Protein AF-A0A0C1H2K9-F1 (afdb_monomer_lite)

Secondary structure (DSSP, 8-state):
--SS--S--SS-PPPPGGGGGGS-TT--HHHHHHHHHHHHHHHT----SHHHHHHHHHHTT------HHHHHHHHHHHHHHHHHHHHTTB-TT--STT--SB----HHHHHHHHHHHHHHHHHHHHHHHHH-

Organism: NCBI:txid1056807

Foldseek 3Di:
DDQDDPDDDDDPDDDDPVVCVVDDPPDDPVNSNVVSVVCCCVPPDDDQAVVSVCVVCVVVVFDDDQDPVLRVLLRVVSVQVVCCVPPVQADPPDDDPPDDRHDDDDPVSVVVNVVSVVVRVVRSVVRVVVVD

Radius of gyration: 20.37 Å; chains: 1; bounding box: 47×30×60 Å

Sequence (132 aa):
MPLWSEKKKDRSDKFYLGELLNFEPDTTIREIIQDSVKQYIDSKFTINNVGQLKKEITDLEIFVNISDSEAQILEGFFQRRHSIVHHADKNNNIGGSGNHSTKTIKPKDVEKYITEVDKVIQALFCEMQKQA

Structure (mmCIF, N/CA/C/O backbone):
data_AF-A0A0C1H2K9-F1
#
_entry.id   AF-A0A0C1H2K9-F1
#
loop_
_atom_site.group_PDB
_atom_site.id
_atom_site.type_symbol
_atom_site.label_atom_id
_atom_site.label_alt_id
_atom_site.label_comp_id
_atom_site.label_asym_id
_atom_site.label_entity_id
_atom_site.label_seq_id
_atom_site.pdbx_PDB_ins_code
_atom_site.Cartn_x
_atom_site.Cartn_y
_atom_site.Cartn_z
_atom_site.occupancy
_atom_site.B_iso_or_equiv
_atom_site.auth_seq_id
_atom_site.auth_comp_id
_atom_site.auth_asym_id
_atom_site.auth_atom_id
_atom_site.pdbx_PDB_model_num
ATOM 1 N N . MET A 1 1 ? -16.450 5.525 9.997 1.00 44.56 1 MET A N 1
ATOM 2 C CA . MET A 1 1 ? -16.249 4.398 9.065 1.00 44.56 1 MET A CA 1
ATOM 3 C C . MET A 1 1 ? -17.122 3.254 9.564 1.00 44.56 1 MET A C 1
ATOM 5 O O . MET A 1 1 ? -17.038 2.994 10.759 1.00 44.56 1 MET A O 1
ATOM 9 N N . PRO A 1 2 ? -18.018 2.663 8.756 1.00 48.72 2 PRO A N 1
ATOM 10 C CA . PRO A 1 2 ? -18.836 1.554 9.235 1.00 48.72 2 PRO A CA 1
ATOM 11 C C . PRO A 1 2 ? -17.958 0.315 9.450 1.00 48.72 2 PRO A C 1
ATOM 13 O O . PRO A 1 2 ? -17.100 0.023 8.615 1.00 48.72 2 PRO A O 1
ATOM 16 N N . LEU A 1 3 ? -18.158 -0.379 10.573 1.00 53.59 3 LEU A N 1
ATOM 17 C CA . LEU A 1 3 ? -17.719 -1.764 10.747 1.00 53.59 3 LEU A CA 1
ATOM 18 C C . LEU A 1 3 ? -18.491 -2.593 9.725 1.00 53.59 3 LEU A C 1
ATOM 20 O O . LEU A 1 3 ? -19.716 -2.536 9.735 1.00 53.59 3 LEU A O 1
ATOM 24 N N . TRP A 1 4 ? -17.772 -3.325 8.874 1.00 55.75 4 TRP A N 1
ATOM 25 C CA . TRP A 1 4 ? -18.321 -4.196 7.837 1.00 55.75 4 TRP A CA 1
ATOM 26 C C . TRP A 1 4 ? -19.135 -3.449 6.756 1.00 55.75 4 TRP A C 1
ATOM 28 O O . TRP A 1 4 ? -20.179 -2.846 6.992 1.00 55.75 4 TRP A O 1
ATOM 38 N N . SER A 1 5 ? -18.621 -3.437 5.523 1.00 49.62 5 SER A N 1
ATOM 39 C CA . SER A 1 5 ? -19.215 -2.678 4.418 1.00 49.62 5 SER A CA 1
ATOM 40 C C . SER A 1 5 ? -20.097 -3.580 3.558 1.00 49.62 5 SER A C 1
ATOM 42 O O . SER A 1 5 ? -19.701 -3.975 2.457 1.00 49.62 5 SER A O 1
ATOM 44 N N . GLU A 1 6 ? -21.340 -3.810 3.976 1.00 46.88 6 GLU A N 1
ATOM 45 C CA . GLU A 1 6 ? -22.377 -4.026 2.971 1.00 46.88 6 GLU A CA 1
ATOM 46 C C . GLU A 1 6 ? -22.664 -2.699 2.263 1.00 46.88 6 GLU A C 1
ATOM 48 O O . GLU A 1 6 ? -22.892 -1.655 2.870 1.00 46.88 6 GLU A O 1
ATOM 53 N N . LYS A 1 7 ? -22.564 -2.743 0.934 1.00 52.44 7 LYS A N 1
ATOM 54 C CA . LYS A 1 7 ? -22.669 -1.619 -0.001 1.00 52.44 7 LYS A CA 1
ATOM 55 C C . LYS A 1 7 ? -23.754 -0.594 0.377 1.00 52.44 7 LYS A C 1
ATOM 57 O O . LYS A 1 7 ? -24.873 -0.725 -0.115 1.00 52.44 7 LYS A O 1
ATOM 62 N N . LYS A 1 8 ? -23.423 0.504 1.070 1.00 47.75 8 LYS A N 1
ATOM 63 C CA . LYS A 1 8 ? -24.227 1.743 1.034 1.00 47.75 8 LYS A CA 1
ATOM 64 C C . LYS A 1 8 ? -23.383 3.019 1.068 1.00 47.75 8 LYS A C 1
ATOM 66 O O . LYS A 1 8 ? -22.307 3.100 1.650 1.00 47.75 8 LYS A O 1
ATOM 71 N N . LYS A 1 9 ? -23.876 3.987 0.293 1.00 45.12 9 LYS A N 1
ATOM 72 C CA . LYS A 1 9 ? -23.295 5.292 -0.035 1.00 45.12 9 LYS A CA 1
ATOM 73 C C . LYS A 1 9 ? -23.218 6.216 1.193 1.00 45.12 9 LYS A C 1
ATOM 75 O O . LYS A 1 9 ? -24.242 6.566 1.760 1.00 45.12 9 LYS A O 1
ATOM 80 N N . ASP A 1 10 ? -22.015 6.723 1.445 1.00 46.44 10 ASP A N 1
ATOM 81 C CA . ASP A 1 10 ? -21.706 8.145 1.693 1.00 46.44 10 ASP A CA 1
ATOM 82 C C . ASP A 1 10 ? -22.268 8.881 2.933 1.00 46.44 10 ASP A C 1
ATOM 84 O O . ASP A 1 10 ? -22.086 10.092 3.053 1.00 46.44 10 ASP A O 1
ATOM 88 N N . ARG A 1 11 ? -22.892 8.208 3.909 1.00 50.00 11 ARG A N 1
ATOM 89 C CA . ARG A 1 11 ? -23.217 8.822 5.216 1.00 50.00 11 ARG A CA 1
ATOM 90 C C . ARG A 1 11 ? -22.858 7.908 6.384 1.00 50.00 11 ARG A C 1
ATOM 92 O O . ARG A 1 11 ? -22.778 6.695 6.226 1.00 50.00 11 ARG A O 1
ATOM 99 N N . SER A 1 12 ? -22.593 8.499 7.556 1.00 52.72 12 SER A N 1
ATOM 100 C CA . SER A 1 12 ? -22.430 7.739 8.799 1.00 52.72 12 SER A CA 1
ATOM 101 C C . SER A 1 12 ? -23.766 7.079 9.136 1.00 52.72 12 SER A C 1
ATOM 103 O O . SER A 1 12 ? -24.646 7.703 9.737 1.00 52.72 12 SER A O 1
ATOM 105 N N . ASP A 1 13 ? -23.946 5.849 8.676 1.00 54.59 13 ASP A N 1
ATOM 106 C CA . ASP A 1 13 ? -25.166 5.107 8.926 1.00 54.59 13 ASP A CA 1
ATOM 107 C C . ASP A 1 13 ? -25.242 4.723 10.406 1.00 54.59 13 ASP A C 1
ATOM 109 O O . ASP A 1 13 ? -24.247 4.399 11.060 1.00 54.59 13 ASP A O 1
ATOM 113 N N . LYS A 1 14 ? -26.452 4.841 10.953 1.00 61.44 14 LYS A N 1
ATOM 114 C CA . LYS A 1 14 ? -26.782 4.334 12.281 1.00 61.44 14 LYS A CA 1
ATOM 115 C C . LYS A 1 14 ? -26.602 2.818 12.234 1.00 61.44 14 LYS A C 1
ATOM 117 O O . LYS A 1 14 ? -27.248 2.173 11.419 1.00 61.44 14 LYS A O 1
ATOM 122 N N . PHE A 1 15 ? -25.749 2.283 13.100 1.00 65.44 15 PHE A N 1
ATOM 123 C CA . PHE A 1 15 ? -25.598 0.842 13.277 1.00 65.44 15 PHE A CA 1
ATOM 124 C C . PHE A 1 15 ? -26.815 0.300 14.034 1.00 65.44 15 PHE A C 1
ATOM 126 O O . PHE A 1 15 ? -27.167 0.829 15.096 1.00 65.44 15 PHE A O 1
ATOM 133 N N . TYR A 1 16 ? -27.475 -0.724 13.500 1.00 75.75 16 TYR A N 1
ATOM 134 C CA . TYR A 1 16 ? -28.630 -1.349 14.146 1.00 75.75 16 TYR A CA 1
ATOM 135 C C . TYR A 1 16 ? -28.213 -2.660 14.806 1.00 75.75 16 TYR A C 1
ATOM 137 O O . TYR A 1 16 ? -27.537 -3.479 14.200 1.00 75.75 16 TYR A O 1
ATOM 145 N N . LEU A 1 17 ? -28.690 -2.918 16.029 1.00 73.94 17 LEU A N 1
ATOM 146 C CA . LEU A 1 17 ? -28.354 -4.148 16.761 1.00 73.94 17 LEU A CA 1
ATOM 147 C C . LEU A 1 17 ? -28.692 -5.429 15.972 1.00 73.94 17 LEU A C 1
ATOM 149 O O . LEU A 1 17 ? -27.993 -6.426 16.094 1.00 73.94 17 LEU A O 1
ATOM 153 N N . GLY A 1 18 ? -29.735 -5.393 15.137 1.00 77.69 18 GLY A N 1
ATOM 154 C CA . GLY A 1 18 ? -30.115 -6.517 14.277 1.00 77.69 18 GLY A CA 1
ATOM 155 C C . GLY A 1 18 ? -29.085 -6.868 13.198 1.00 77.69 18 GLY A C 1
ATOM 156 O O . GLY A 1 18 ? -29.074 -8.005 12.745 1.00 77.69 18 GLY A O 1
ATOM 157 N N . GLU A 1 19 ? -28.189 -5.948 12.824 1.00 77.00 19 GLU A N 1
ATOM 158 C CA . GLU A 1 19 ? -27.093 -6.220 11.878 1.00 77.00 19 GLU A CA 1
ATOM 159 C C . GLU A 1 19 ? -26.070 -7.203 12.465 1.00 77.00 19 GLU A C 1
ATOM 161 O O . GLU A 1 19 ? -25.353 -7.859 11.716 1.00 77.00 19 GLU A O 1
ATOM 166 N N . LEU A 1 20 ? -26.053 -7.380 13.795 1.00 77.31 20 LEU A N 1
ATOM 167 C CA . LEU A 1 20 ? -25.221 -8.390 14.447 1.00 77.31 20 LEU A CA 1
ATOM 168 C C . LEU A 1 20 ? -25.638 -9.826 14.111 1.00 77.31 20 LEU A C 1
ATOM 170 O O . LEU A 1 20 ? -24.820 -10.729 14.236 1.00 77.31 20 LEU A O 1
ATOM 174 N N . LEU A 1 21 ? -26.879 -10.043 13.657 1.00 81.62 21 LEU A N 1
ATOM 175 C CA . LEU A 1 21 ? -27.353 -11.366 13.235 1.00 81.62 21 LEU A CA 1
ATOM 176 C C . LEU A 1 21 ? -26.666 -11.870 11.957 1.00 81.62 21 LEU A C 1
ATOM 178 O O . LEU A 1 21 ? -26.792 -13.046 11.636 1.00 81.62 21 LEU A O 1
ATOM 182 N N . ASN A 1 22 ? -25.962 -10.997 11.231 1.00 81.69 22 ASN A N 1
ATOM 183 C CA . ASN A 1 22 ? -25.204 -11.373 10.038 1.00 81.69 22 ASN A CA 1
ATOM 184 C C . ASN A 1 22 ? -23.848 -12.019 10.368 1.00 81.69 22 ASN A C 1
ATOM 186 O O . ASN A 1 22 ? -23.198 -12.538 9.463 1.00 81.69 22 ASN A O 1
ATOM 190 N N . PHE A 1 23 ? -23.405 -11.961 11.627 1.00 83.12 23 PHE A N 1
ATOM 191 C CA . PHE A 1 23 ? -22.168 -12.600 12.069 1.00 83.12 23 PHE A CA 1
ATOM 192 C C . PHE A 1 23 ? -22.458 -13.981 12.655 1.00 83.12 23 PHE A C 1
ATOM 194 O O . PHE A 1 23 ? -23.489 -14.190 13.299 1.00 83.12 23 PHE A O 1
ATOM 201 N N . GLU A 1 24 ? -21.525 -14.913 12.457 1.00 86.69 24 GLU A N 1
ATOM 202 C CA . GLU A 1 24 ? -21.590 -16.217 13.114 1.00 86.69 24 GLU A CA 1
ATOM 203 C C . GLU A 1 24 ? -21.549 -16.023 14.643 1.00 86.69 24 GLU A C 1
ATOM 205 O O . GLU A 1 24 ? -20.810 -15.150 15.116 1.00 86.69 24 GLU A O 1
ATOM 210 N N . PRO A 1 25 ? -22.317 -16.796 15.437 1.00 84.50 25 PRO A N 1
ATOM 211 C CA . PRO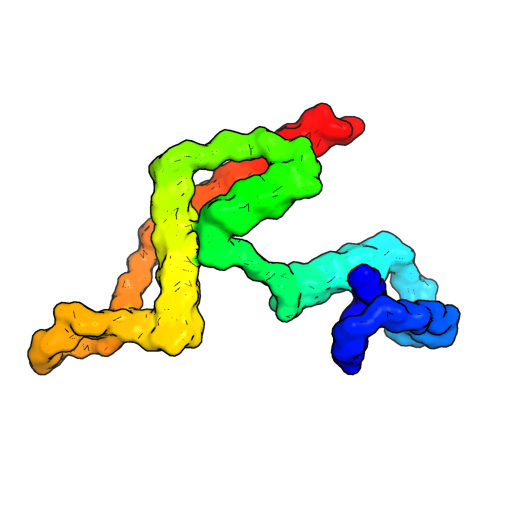 A 1 25 ? -22.457 -16.580 16.882 1.00 84.50 25 PRO A CA 1
ATOM 212 C C . PRO A 1 25 ? -21.149 -16.595 17.687 1.00 84.50 25 PRO A C 1
ATOM 214 O O . PRO A 1 25 ? -21.101 -16.052 18.790 1.00 84.50 25 PRO A O 1
ATOM 217 N N . ASP A 1 26 ? -20.110 -17.242 17.168 1.00 90.19 26 ASP A N 1
ATOM 218 C CA . ASP A 1 26 ? -18.774 -17.351 17.752 1.00 90.19 26 ASP A CA 1
ATOM 219 C C . ASP A 1 26 ? -17.807 -16.248 17.291 1.00 90.19 26 ASP A C 1
ATOM 221 O O . ASP A 1 26 ? -16.712 -16.136 17.845 1.00 90.19 26 ASP A O 1
ATOM 225 N N . THR A 1 27 ? -18.220 -15.387 16.353 1.00 88.56 27 THR A N 1
ATOM 226 C CA . THR A 1 27 ? -17.396 -14.275 1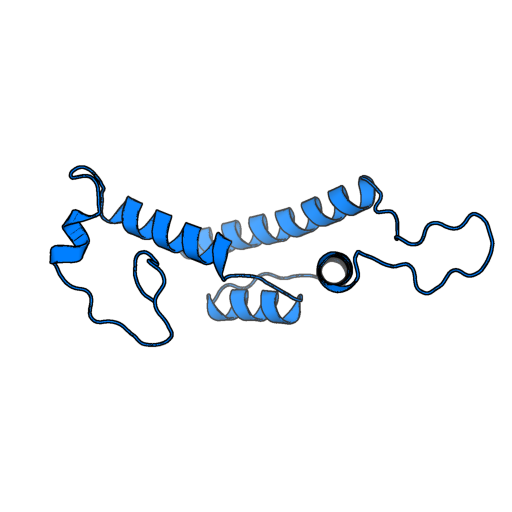5.869 1.00 88.56 27 THR A CA 1
ATOM 227 C C . THR A 1 27 ? -17.164 -13.263 16.987 1.00 88.56 27 THR A C 1
ATOM 229 O O . THR A 1 27 ? -18.082 -12.634 17.522 1.00 88.56 27 THR A O 1
ATOM 232 N N . THR A 1 28 ? -15.902 -13.045 17.324 1.00 90.50 28 THR A N 1
ATOM 233 C CA . THR A 1 28 ? -15.489 -12.062 18.318 1.00 90.50 28 THR A CA 1
ATOM 234 C C . THR A 1 28 ? -15.487 -10.650 17.739 1.00 90.50 28 THR A C 1
ATOM 236 O O . THR A 1 28 ? -15.230 -10.419 16.559 1.00 90.50 28 THR A O 1
ATOM 239 N N . ILE A 1 29 ? -15.653 -9.649 18.609 1.00 86.31 29 ILE A N 1
ATOM 240 C CA . ILE A 1 29 ? -15.513 -8.233 18.225 1.00 86.31 29 ILE A CA 1
ATOM 241 C C . ILE A 1 29 ? -14.154 -7.967 17.553 1.00 86.31 29 ILE A C 1
ATOM 243 O O . ILE A 1 29 ? -14.061 -7.162 16.627 1.00 86.31 29 ILE A O 1
ATOM 247 N N 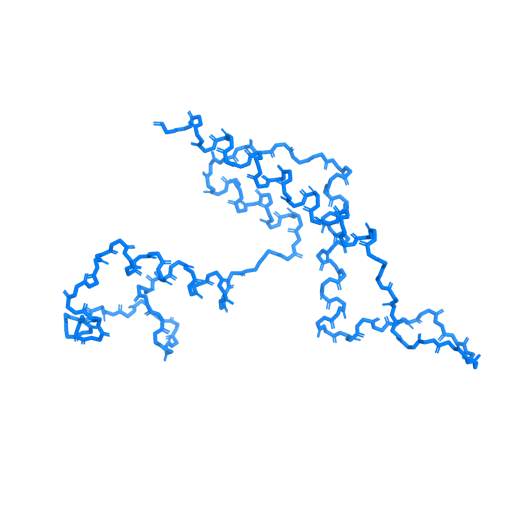. ARG A 1 30 ? -13.092 -8.651 18.001 1.00 88.62 30 ARG A N 1
ATOM 248 C CA . ARG A 1 30 ? -11.749 -8.525 17.423 1.00 88.62 30 ARG A CA 1
ATOM 249 C C . ARG A 1 30 ? -11.728 -8.963 15.961 1.00 88.62 30 ARG A C 1
ATOM 251 O O . ARG A 1 30 ? -11.165 -8.239 15.145 1.00 88.62 30 ARG A O 1
ATOM 258 N N . GLU A 1 31 ? -12.333 -10.103 15.650 1.00 89.12 31 GLU A N 1
ATOM 259 C CA . GLU A 1 31 ? -12.418 -10.621 14.281 1.00 89.12 31 GLU A CA 1
ATOM 260 C C . GLU A 1 31 ? -13.226 -9.675 13.395 1.00 89.12 31 GLU A C 1
ATOM 262 O O . GLU A 1 31 ? -12.754 -9.295 12.328 1.00 89.12 31 GLU A O 1
ATOM 267 N N . ILE A 1 32 ? -14.361 -9.160 13.885 1.00 86.81 32 ILE A N 1
ATOM 268 C CA . ILE A 1 32 ? -15.173 -8.176 13.146 1.00 86.81 32 ILE A CA 1
ATOM 269 C C . ILE A 1 32 ? -14.355 -6.921 12.805 1.00 86.81 32 ILE A C 1
ATOM 271 O O . ILE A 1 32 ? -14.424 -6.407 11.684 1.00 86.81 32 ILE A O 1
ATOM 275 N N . ILE A 1 33 ? -13.570 -6.410 13.760 1.00 86.69 33 ILE A N 1
ATOM 276 C CA . ILE A 1 33 ? -12.696 -5.250 13.535 1.00 86.69 33 ILE A CA 1
ATOM 277 C C . ILE A 1 33 ? -11.611 -5.589 12.507 1.00 86.69 33 ILE A C 1
ATOM 279 O O . ILE A 1 33 ? -11.400 -4.812 11.576 1.00 86.69 33 ILE A O 1
ATOM 283 N N . GLN A 1 34 ? -10.937 -6.733 12.652 1.00 89.25 34 GLN A N 1
ATOM 284 C CA . GLN A 1 34 ? -9.881 -7.168 11.734 1.00 89.25 34 GLN A CA 1
ATOM 285 C C . GLN A 1 34 ? -10.404 -7.317 10.305 1.00 89.25 34 GLN A C 1
ATOM 287 O O . GLN A 1 34 ? -9.800 -6.782 9.374 1.00 89.25 34 GLN A O 1
ATOM 292 N N . ASP A 1 35 ? -11.559 -7.953 10.138 1.00 86.81 35 ASP A N 1
ATOM 293 C CA . ASP A 1 35 ? -12.198 -8.127 8.839 1.00 86.81 35 ASP A CA 1
ATOM 294 C C . ASP A 1 35 ? -12.650 -6.798 8.242 1.00 86.81 35 ASP A C 1
ATOM 296 O O . ASP A 1 35 ? -12.479 -6.567 7.046 1.00 86.81 35 ASP A O 1
ATOM 300 N N . SER A 1 36 ? -13.162 -5.881 9.063 1.00 83.38 36 SER A N 1
ATOM 301 C CA . SER A 1 36 ? -13.543 -4.540 8.605 1.00 83.38 36 SER A CA 1
ATOM 302 C C . SER A 1 36 ? -12.341 -3.746 8.093 1.00 83.38 36 SER A C 1
ATOM 304 O O . SER A 1 36 ? -12.421 -3.104 7.044 1.00 83.38 36 SER A O 1
ATOM 306 N N . VAL A 1 37 ? -11.216 -3.806 8.812 1.00 86.56 37 VAL A N 1
ATOM 307 C CA . VAL A 1 37 ? -9.960 -3.171 8.392 1.00 86.56 37 VAL A CA 1
ATOM 308 C C . VAL A 1 37 ? -9.455 -3.810 7.102 1.00 86.56 37 VAL A C 1
ATOM 310 O O . VAL A 1 37 ? -9.143 -3.092 6.154 1.00 86.56 37 VAL A O 1
ATOM 313 N N . LYS A 1 38 ? -9.440 -5.145 7.023 1.00 87.69 38 LYS A N 1
ATOM 314 C CA . LYS A 1 38 ? -9.017 -5.881 5.826 1.00 87.69 38 LYS A CA 1
ATOM 315 C C . LYS A 1 38 ? -9.861 -5.515 4.606 1.00 87.69 38 LYS A C 1
ATOM 317 O O . LYS A 1 38 ? -9.311 -5.127 3.582 1.00 87.69 38 LYS A O 1
ATOM 322 N N . GLN A 1 39 ? -11.188 -5.541 4.731 1.00 84.00 39 GLN A N 1
ATOM 323 C CA . GLN A 1 39 ? -12.095 -5.157 3.648 1.00 84.00 39 GLN A CA 1
ATOM 324 C C . GLN A 1 39 ? -11.859 -3.720 3.182 1.00 84.00 39 GLN A C 1
ATOM 326 O O . GLN A 1 39 ? -11.909 -3.442 1.984 1.00 84.00 39 GLN A O 1
ATOM 331 N N . TYR A 1 40 ? -11.613 -2.789 4.104 1.00 83.69 40 TYR A N 1
ATOM 332 C CA . TYR A 1 40 ? -11.301 -1.410 3.743 1.00 83.69 40 TYR A CA 1
ATOM 333 C C . TYR A 1 40 ? -9.981 -1.296 2.984 1.00 83.69 40 TYR A C 1
ATOM 335 O O . TYR A 1 40 ? -9.928 -0.597 1.969 1.00 83.69 40 TYR A O 1
ATOM 343 N N . ILE A 1 41 ? -8.948 -2.005 3.446 1.00 84.81 41 ILE A N 1
ATOM 344 C CA . ILE A 1 41 ? -7.651 -2.043 2.774 1.00 84.81 41 ILE A CA 1
ATOM 345 C C . ILE A 1 41 ? -7.816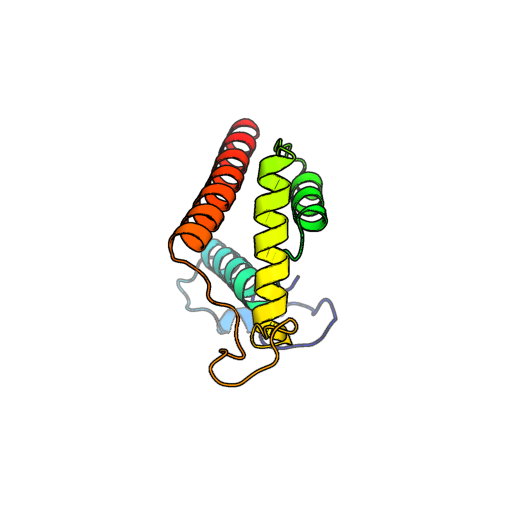 -2.576 1.349 1.00 84.81 41 ILE A C 1
ATOM 347 O O . ILE A 1 41 ? -7.389 -1.919 0.404 1.00 84.81 41 ILE A O 1
ATOM 351 N N . ASP A 1 42 ? -8.522 -3.695 1.189 1.00 82.88 42 ASP A N 1
ATOM 352 C CA . ASP A 1 42 ? -8.696 -4.364 -0.102 1.00 82.88 42 ASP A CA 1
ATOM 353 C C . ASP A 1 42 ? -9.573 -3.567 -1.084 1.00 82.88 42 ASP A C 1
ATOM 355 O O . ASP A 1 42 ? -9.368 -3.628 -2.296 1.00 82.88 42 ASP A O 1
ATOM 359 N N . SER A 1 43 ? -10.575 -2.831 -0.588 1.00 78.94 43 SER A N 1
ATOM 360 C CA . SER A 1 43 ? -11.589 -2.197 -1.445 1.00 78.94 43 SER A CA 1
ATOM 361 C C . SER A 1 43 ? -11.440 -0.689 -1.633 1.00 78.94 43 SER A C 1
ATOM 363 O O . SER A 1 43 ? -11.987 -0.152 -2.600 1.00 78.94 43 SER A O 1
ATOM 365 N N . LYS A 1 44 ? -10.765 0.018 -0.718 1.00 77.00 44 LYS A N 1
ATOM 366 C CA . LYS A 1 44 ? -10.751 1.492 -0.702 1.00 77.00 44 LYS A CA 1
ATOM 367 C C . LYS A 1 44 ? -9.392 2.116 -0.440 1.00 77.00 44 LYS A C 1
ATOM 369 O O . LYS A 1 44 ? -9.156 3.225 -0.919 1.00 77.00 44 LYS A O 1
ATOM 374 N N . PHE A 1 45 ? -8.522 1.468 0.326 1.00 83.06 45 PHE A N 1
ATOM 375 C CA . PHE A 1 45 ? -7.240 2.065 0.666 1.00 83.06 45 PHE A CA 1
ATOM 376 C C . PHE A 1 45 ? -6.231 1.855 -0.460 1.00 83.06 45 PHE A C 1
ATOM 378 O O . PHE A 1 45 ? -5.959 0.741 -0.896 1.00 83.06 45 PHE A O 1
ATOM 385 N N . THR A 1 46 ? -5.636 2.937 -0.947 1.00 84.94 46 THR A N 1
ATOM 386 C CA . THR A 1 46 ? -4.512 2.855 -1.877 1.00 84.94 46 THR A CA 1
ATOM 387 C C . THR A 1 46 ? -3.612 4.063 -1.684 1.00 84.94 46 THR A C 1
ATOM 389 O O . THR A 1 46 ? -4.076 5.202 -1.618 1.00 84.94 46 THR A O 1
ATOM 392 N N . ILE A 1 47 ? -2.308 3.804 -1.644 1.00 88.94 47 ILE A N 1
ATOM 393 C CA . ILE A 1 47 ? -1.275 4.835 -1.623 1.00 88.94 47 ILE A CA 1
ATOM 394 C C . ILE A 1 47 ? -0.791 5.052 -3.056 1.00 88.94 47 ILE A C 1
ATOM 396 O O . ILE A 1 47 ? -0.381 4.107 -3.743 1.00 88.94 47 ILE A O 1
ATOM 400 N N . ASN A 1 48 ? -0.898 6.290 -3.536 1.00 90.06 48 ASN A N 1
ATOM 401 C CA . ASN A 1 48 ? -0.713 6.635 -4.947 1.00 90.06 48 ASN A CA 1
ATOM 402 C C . ASN A 1 48 ? 0.603 7.331 -5.272 1.00 90.06 48 ASN A C 1
ATOM 404 O O . ASN A 1 48 ? 0.951 7.417 -6.444 1.00 90.06 48 ASN A O 1
ATOM 408 N N . ASN A 1 49 ? 1.312 7.832 -4.273 1.00 93.56 49 ASN A N 1
ATOM 409 C CA . ASN A 1 49 ? 2.612 8.470 -4.429 1.00 93.56 49 ASN A CA 1
ATOM 410 C C . ASN A 1 49 ? 3.317 8.523 -3.070 1.00 93.56 49 ASN A C 1
ATOM 412 O O . ASN A 1 49 ? 2.703 8.289 -2.022 1.00 93.56 49 ASN A O 1
ATOM 416 N N . VAL A 1 50 ? 4.604 8.860 -3.082 1.00 93.81 50 VAL A N 1
ATOM 417 C CA . VAL A 1 50 ? 5.404 8.961 -1.854 1.00 93.81 50 VAL A CA 1
ATOM 418 C C . VAL A 1 50 ? 4.936 10.104 -0.952 1.00 93.81 50 VAL A C 1
ATOM 420 O O . VAL A 1 50 ? 5.031 9.995 0.267 1.00 93.81 50 VAL A O 1
ATOM 423 N N . GLY A 1 51 ? 4.391 11.185 -1.515 1.00 93.25 51 GLY A N 1
ATOM 424 C CA . GLY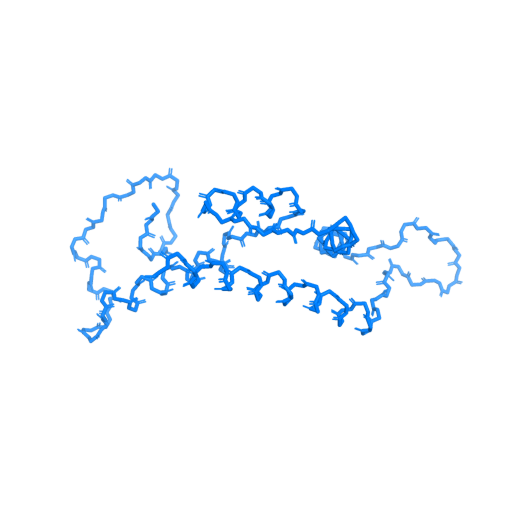 A 1 51 ? 3.833 12.289 -0.728 1.00 93.25 51 GLY A CA 1
ATOM 425 C C . GLY A 1 51 ? 2.662 11.839 0.148 1.00 93.25 51 GLY A C 1
ATOM 426 O O . GLY A 1 51 ? 2.636 12.128 1.342 1.00 93.25 51 GLY A O 1
ATOM 427 N N . GLN A 1 52 ? 1.737 11.067 -0.427 1.00 93.38 52 GLN A N 1
ATOM 428 C CA . GLN A 1 52 ? 0.629 10.451 0.294 1.00 93.38 52 GLN A CA 1
ATOM 429 C C . GLN A 1 52 ? 1.156 9.460 1.333 1.00 93.38 52 GLN A C 1
ATOM 431 O O . GLN A 1 52 ? 0.732 9.535 2.474 1.00 93.38 52 GLN A O 1
ATOM 436 N N . LEU A 1 53 ? 2.122 8.600 0.983 1.00 92.81 53 LEU A N 1
ATOM 437 C CA . LEU A 1 53 ? 2.738 7.674 1.942 1.00 92.81 53 LEU A CA 1
ATOM 438 C C . LEU A 1 53 ? 3.277 8.410 3.177 1.00 92.81 53 LEU A C 1
ATOM 440 O O . LEU A 1 53 ? 2.928 8.069 4.301 1.00 92.81 53 LEU A O 1
ATOM 444 N N . LYS A 1 54 ? 4.100 9.445 2.967 1.00 92.25 54 LYS A N 1
ATOM 445 C CA . LYS A 1 54 ? 4.682 10.250 4.051 1.00 92.25 54 LYS A CA 1
ATOM 446 C C . LYS A 1 54 ? 3.603 10.919 4.899 1.00 92.25 54 LYS A C 1
ATOM 448 O O . LYS A 1 54 ? 3.734 10.958 6.119 1.00 92.25 54 LYS A O 1
ATOM 453 N N . LYS A 1 55 ? 2.544 11.419 4.257 1.00 92.00 55 LYS A N 1
ATOM 454 C CA . LYS A 1 55 ? 1.401 12.015 4.946 1.00 92.00 55 LYS A CA 1
ATOM 455 C C . LYS A 1 55 ? 0.693 11.000 5.845 1.00 92.00 55 LYS A C 1
ATOM 457 O O . LYS A 1 55 ? 0.579 11.269 7.028 1.00 92.00 55 LYS A O 1
ATOM 462 N N . GLU A 1 56 ? 0.297 9.839 5.323 1.00 90.88 56 GLU A N 1
ATOM 463 C CA . GLU A 1 56 ? -0.393 8.804 6.113 1.00 90.88 56 GLU A CA 1
ATOM 464 C C . GLU A 1 56 ? 0.469 8.333 7.299 1.00 90.88 56 GLU A C 1
ATOM 466 O O . GLU A 1 56 ? -0.037 8.147 8.398 1.00 90.88 56 GLU A O 1
ATOM 471 N N . ILE A 1 57 ? 1.789 8.199 7.109 1.00 90.81 57 ILE A N 1
ATOM 472 C CA . ILE A 1 57 ? 2.727 7.856 8.193 1.00 90.81 57 ILE A CA 1
ATOM 473 C C . ILE A 1 57 ? 2.767 8.959 9.264 1.00 90.81 57 ILE A C 1
ATOM 475 O O . ILE A 1 57 ? 2.753 8.662 10.456 1.00 90.81 57 ILE A O 1
ATOM 479 N N . THR A 1 58 ? 2.788 10.225 8.841 1.00 90.38 58 THR A N 1
ATOM 480 C CA . THR A 1 58 ? 2.803 11.380 9.753 1.00 90.38 58 THR A CA 1
ATOM 481 C C . THR A 1 58 ? 1.476 11.525 10.500 1.00 90.38 58 THR A C 1
ATOM 483 O O . THR A 1 58 ? 1.485 11.848 11.682 1.00 90.38 58 THR A O 1
ATOM 486 N N . ASP A 1 59 ? 0.348 11.253 9.839 1.00 90.69 59 ASP A N 1
ATOM 487 C CA . ASP A 1 59 ? -0.992 11.285 10.438 1.00 90.69 59 ASP A CA 1
ATOM 488 C C . ASP A 1 59 ? -1.156 10.197 11.521 1.00 90.69 59 ASP A C 1
ATOM 490 O O . ASP A 1 59 ? -1.966 10.350 12.432 1.00 90.69 59 ASP A O 1
ATOM 494 N N . LEU A 1 60 ? -0.357 9.123 11.459 1.00 88.81 60 LEU A N 1
ATOM 495 C CA . LEU A 1 60 ? -0.233 8.108 12.513 1.00 88.81 60 LEU A CA 1
ATOM 496 C C . LEU A 1 60 ? 0.744 8.501 13.633 1.00 88.81 60 LEU A C 1
ATOM 498 O O . LEU A 1 60 ? 0.995 7.691 14.519 1.00 88.81 60 LEU A O 1
ATOM 502 N N . GLU A 1 61 ? 1.320 9.706 13.587 1.00 89.81 61 GLU A N 1
ATOM 503 C CA . GLU A 1 61 ? 2.344 10.186 14.525 1.00 89.81 61 GLU A CA 1
ATOM 504 C C . GLU A 1 61 ? 3.592 9.279 14.573 1.00 89.81 61 GLU A C 1
ATOM 506 O O . GLU A 1 61 ? 4.308 9.196 15.574 1.00 89.81 61 GLU A O 1
ATOM 511 N N . ILE A 1 62 ? 3.882 8.599 13.459 1.00 89.00 62 ILE A N 1
ATOM 512 C CA . ILE A 1 62 ? 5.080 7.778 13.279 1.00 89.00 62 ILE A CA 1
ATOM 513 C C . ILE A 1 62 ? 6.092 8.566 12.444 1.00 89.00 62 ILE A C 1
ATOM 515 O O . ILE A 1 62 ? 5.739 9.253 11.486 1.00 89.00 62 ILE A O 1
ATOM 519 N N . PHE A 1 63 ? 7.379 8.444 12.773 1.00 86.19 63 PHE A N 1
ATOM 520 C CA . PHE A 1 63 ? 8.448 9.073 12.004 1.00 86.19 63 PHE A CA 1
ATOM 521 C C . PHE A 1 63 ? 9.354 8.026 11.353 1.00 86.19 63 PHE A C 1
ATOM 523 O O . PHE A 1 63 ? 10.245 7.472 11.992 1.00 86.19 63 PHE A O 1
ATOM 530 N N . VAL A 1 64 ? 9.150 7.783 10.056 1.00 87.06 64 VAL A N 1
ATOM 531 C CA . VAL A 1 64 ? 10.038 6.941 9.241 1.00 87.06 64 VAL A CA 1
ATOM 532 C C . VAL A 1 64 ? 10.854 7.814 8.302 1.00 87.06 64 VAL A C 1
ATOM 534 O O . VAL A 1 64 ? 10.308 8.572 7.497 1.00 87.06 64 VAL A O 1
ATOM 537 N N . ASN A 1 65 ? 12.176 7.676 8.370 1.00 87.94 65 ASN A N 1
ATOM 538 C CA . ASN A 1 65 ? 13.068 8.322 7.421 1.00 87.94 65 ASN A CA 1
ATOM 539 C C . ASN A 1 65 ? 13.103 7.522 6.112 1.00 87.94 65 ASN A C 1
ATOM 541 O O . ASN A 1 65 ? 13.727 6.468 6.050 1.00 87.94 65 ASN A O 1
ATOM 545 N N . ILE A 1 66 ? 12.432 8.035 5.081 1.00 89.12 66 ILE A N 1
ATOM 546 C CA . ILE A 1 66 ? 12.508 7.515 3.711 1.00 89.12 66 ILE A CA 1
ATOM 547 C C . ILE A 1 66 ? 13.484 8.404 2.945 1.00 89.12 66 ILE A C 1
ATOM 549 O O . ILE A 1 66 ? 13.171 9.572 2.678 1.00 89.12 66 ILE A O 1
ATOM 553 N N . SER A 1 67 ? 14.645 7.856 2.594 1.00 90.50 67 SER A N 1
ATOM 554 C CA . SER A 1 67 ? 15.676 8.577 1.845 1.00 90.50 67 SER A CA 1
ATOM 555 C C . SER A 1 67 ? 15.203 8.954 0.438 1.00 90.50 67 SER A C 1
ATOM 557 O O . SER A 1 67 ? 14.269 8.367 -0.113 1.00 90.50 67 SER A O 1
ATOM 559 N N . ASP A 1 68 ? 15.865 9.932 -0.182 1.00 91.12 68 ASP A N 1
ATOM 560 C CA . ASP A 1 68 ? 15.491 10.397 -1.523 1.00 91.12 68 ASP A CA 1
ATOM 561 C C . ASP A 1 68 ? 15.617 9.299 -2.589 1.00 91.12 68 ASP A C 1
ATOM 563 O O . ASP A 1 68 ? 14.810 9.238 -3.519 1.00 91.12 68 ASP A O 1
ATOM 567 N N . SER A 1 69 ? 16.595 8.399 -2.455 1.00 91.12 69 SER A N 1
ATOM 568 C CA . SER A 1 69 ? 16.766 7.268 -3.371 1.00 91.12 69 SER A CA 1
ATOM 569 C C . SER A 1 69 ? 15.635 6.246 -3.233 1.00 91.12 69 SER A C 1
ATOM 571 O O . SER A 1 69 ? 15.103 5.787 -4.245 1.00 91.12 69 SER A O 1
ATOM 573 N N . GLU A 1 70 ? 15.228 5.921 -2.005 1.00 91.69 70 GLU A N 1
ATOM 574 C CA . GLU A 1 70 ? 14.084 5.043 -1.722 1.00 91.69 70 GLU A CA 1
ATOM 575 C C . GLU A 1 70 ? 12.786 5.669 -2.240 1.00 91.69 70 GLU A C 1
ATOM 577 O O . GLU A 1 70 ? 12.014 5.020 -2.950 1.00 91.69 70 GLU A O 1
ATOM 582 N N . ALA A 1 71 ? 12.593 6.965 -1.981 1.00 92.56 71 ALA A N 1
ATOM 583 C CA . ALA A 1 71 ? 11.460 7.730 -2.481 1.00 92.56 71 ALA A CA 1
ATOM 584 C C . ALA A 1 71 ? 11.378 7.689 -4.015 1.00 92.56 71 ALA A C 1
ATOM 586 O O . ALA A 1 71 ? 10.308 7.437 -4.561 1.00 92.56 71 ALA A O 1
ATOM 587 N N . GLN A 1 72 ? 12.488 7.864 -4.734 1.00 93.75 72 GLN A N 1
ATOM 588 C CA . GLN A 1 72 ? 12.485 7.777 -6.199 1.00 93.75 72 GLN A CA 1
ATOM 589 C C . GLN A 1 72 ? 12.087 6.386 -6.712 1.00 93.75 72 GLN A C 1
ATOM 591 O O . GLN A 1 72 ? 11.370 6.279 -7.710 1.00 93.75 72 GLN A O 1
ATOM 596 N N . ILE A 1 73 ? 12.525 5.316 -6.043 1.00 92.81 73 ILE A N 1
ATOM 597 C CA . ILE A 1 73 ? 12.174 3.942 -6.429 1.00 92.81 73 ILE A CA 1
ATOM 598 C C . ILE A 1 73 ? 10.679 3.688 -6.208 1.00 92.81 73 ILE A C 1
ATOM 600 O O . ILE A 1 73 ? 10.008 3.172 -7.106 1.00 92.81 73 ILE A O 1
ATOM 604 N N . LEU A 1 74 ? 10.157 4.086 -5.045 1.00 93.88 74 LEU A N 1
ATOM 605 C CA . LEU A 1 74 ? 8.741 3.959 -4.699 1.00 93.88 74 LEU A CA 1
ATOM 606 C C . LEU A 1 74 ? 7.855 4.798 -5.626 1.00 93.88 74 LEU A C 1
ATOM 608 O O . LEU A 1 74 ? 6.831 4.317 -6.104 1.00 93.88 74 LEU A O 1
ATOM 612 N N . GLU A 1 75 ? 8.270 6.021 -5.949 1.00 94.12 75 GLU A N 1
ATOM 613 C CA . GLU A 1 75 ? 7.549 6.887 -6.882 1.00 94.12 75 GLU A CA 1
ATOM 614 C C . GLU A 1 75 ? 7.501 6.270 -8.286 1.00 94.12 75 GLU A C 1
ATOM 616 O O . GLU A 1 75 ? 6.442 6.229 -8.916 1.00 94.12 75 GLU A O 1
ATOM 621 N N . GLY A 1 76 ? 8.615 5.688 -8.746 1.00 91.25 76 GLY A N 1
ATOM 622 C CA . GLY A 1 76 ? 8.659 4.928 -9.993 1.00 91.25 76 GLY A CA 1
ATOM 623 C C . GLY A 1 76 ? 7.683 3.747 -9.998 1.00 91.25 76 GLY A C 1
ATOM 624 O O . GLY A 1 76 ? 6.962 3.553 -10.978 1.00 91.25 76 GLY A O 1
ATOM 625 N N . PHE A 1 77 ? 7.604 2.995 -8.896 1.00 92.00 77 PHE A N 1
ATOM 626 C CA . PHE A 1 77 ? 6.618 1.925 -8.724 1.00 92.00 77 PHE A CA 1
ATOM 627 C C . PHE A 1 77 ? 5.179 2.451 -8.800 1.00 92.00 77 PHE A C 1
ATOM 629 O O . PHE A 1 77 ? 4.363 1.916 -9.558 1.00 92.00 77 PHE A O 1
ATOM 636 N N . PHE A 1 78 ? 4.861 3.520 -8.067 1.00 92.00 78 PHE A N 1
ATOM 637 C CA . PHE A 1 78 ? 3.519 4.093 -8.057 1.00 92.00 78 PHE A CA 1
ATOM 638 C C . PHE A 1 78 ? 3.098 4.582 -9.444 1.00 92.00 78 PHE A C 1
ATOM 640 O O . PHE A 1 78 ? 2.015 4.233 -9.919 1.00 92.00 78 PHE A O 1
ATOM 647 N N . GLN A 1 79 ? 3.957 5.323 -10.143 1.00 89.69 79 GLN A N 1
ATOM 648 C CA . GLN A 1 79 ? 3.686 5.790 -11.505 1.00 89.69 79 GLN A CA 1
ATOM 649 C C . GLN A 1 79 ? 3.506 4.624 -12.480 1.00 89.69 79 GLN A C 1
ATOM 651 O O . GLN A 1 79 ? 2.600 4.632 -13.319 1.00 89.69 79 GLN A O 1
ATOM 656 N N . ARG A 1 80 ? 4.332 3.583 -12.345 1.00 88.38 80 ARG A N 1
ATOM 657 C CA . ARG A 1 80 ? 4.238 2.375 -13.162 1.00 88.38 80 ARG A CA 1
ATOM 658 C C . ARG A 1 80 ? 2.908 1.658 -12.960 1.00 88.38 80 ARG A C 1
ATOM 660 O O . ARG A 1 80 ? 2.267 1.301 -13.945 1.00 88.38 80 ARG A O 1
ATOM 667 N N . ARG A 1 81 ? 2.456 1.512 -11.711 1.00 88.81 81 ARG A N 1
ATOM 668 C CA . ARG A 1 81 ? 1.143 0.936 -11.385 1.00 88.81 81 ARG A CA 1
ATOM 669 C C . ARG A 1 81 ? 0.009 1.712 -12.059 1.00 88.81 81 ARG A C 1
ATOM 671 O O . ARG A 1 81 ? -0.847 1.096 -12.685 1.00 88.81 81 ARG A O 1
ATOM 678 N N . HIS A 1 82 ? 0.033 3.046 -12.001 1.00 86.31 82 HIS A N 1
ATOM 679 C CA . HIS A 1 82 ? -0.962 3.882 -12.686 1.00 86.31 82 HIS A CA 1
ATOM 680 C C . HIS A 1 82 ? -0.933 3.696 -14.209 1.00 86.31 82 HIS A C 1
ATOM 682 O O . HIS A 1 82 ? -1.987 3.570 -14.829 1.00 86.31 82 HIS A O 1
ATOM 688 N N . SER A 1 83 ? 0.258 3.622 -14.812 1.00 85.06 83 SER A N 1
ATOM 689 C CA . SER A 1 83 ? 0.433 3.360 -16.249 1.00 85.06 83 SER A CA 1
ATOM 690 C C . SER A 1 83 ? -0.174 2.016 -16.669 1.00 85.06 83 SER A C 1
ATOM 692 O O . SER A 1 83 ? -0.876 1.939 -17.680 1.00 85.06 83 SER A O 1
ATOM 694 N N . ILE A 1 84 ? 0.032 0.963 -15.874 1.00 86.31 84 ILE A N 1
ATOM 695 C CA . ILE A 1 84 ? -0.562 -0.358 -16.116 1.00 86.31 84 ILE A CA 1
ATOM 696 C C . ILE A 1 84 ? -2.089 -0.282 -16.055 1.00 86.31 84 ILE A C 1
ATOM 698 O O . ILE A 1 84 ? -2.755 -0.698 -17.001 1.00 86.31 84 ILE A O 1
ATOM 702 N N . VAL A 1 85 ? -2.636 0.292 -14.981 1.00 84.62 85 VAL A N 1
ATOM 703 C CA . VAL A 1 85 ? -4.086 0.340 -14.742 1.00 84.62 85 VAL A CA 1
ATOM 704 C C . VAL A 1 85 ? -4.813 1.205 -15.775 1.00 84.62 85 VAL A C 1
ATOM 706 O O . VAL A 1 85 ? -5.834 0.785 -16.312 1.00 84.62 85 VAL A O 1
ATOM 709 N N . HIS A 1 86 ? -4.304 2.400 -16.084 1.00 82.50 86 HIS A N 1
ATOM 710 C CA . HIS A 1 86 ? -5.016 3.353 -16.944 1.00 82.50 86 HIS A CA 1
ATOM 711 C C . HIS A 1 86 ? -4.689 3.219 -18.429 1.00 82.50 86 HIS A C 1
ATOM 713 O O . HIS A 1 86 ? -5.507 3.579 -19.278 1.00 82.50 86 HIS A O 1
ATOM 719 N N . HIS A 1 87 ? -3.500 2.727 -18.768 1.00 79.56 87 HIS A N 1
ATOM 720 C CA . HIS A 1 87 ? -3.013 2.749 -20.144 1.00 79.56 87 HIS A CA 1
ATOM 721 C C . HIS A 1 87 ? -2.577 1.380 -20.657 1.00 79.56 87 HIS A C 1
ATOM 723 O O . HIS A 1 87 ? -1.958 1.329 -21.718 1.00 79.56 87 HIS A O 1
ATOM 729 N N . ALA A 1 88 ? -2.888 0.287 -19.943 1.00 81.44 88 ALA A N 1
ATOM 730 C CA . ALA A 1 88 ? -2.379 -1.059 -20.240 1.00 81.44 88 ALA A CA 1
ATOM 731 C C . ALA A 1 88 ? -0.852 -1.062 -20.430 1.00 81.44 88 ALA A C 1
ATOM 733 O O . ALA A 1 88 ? -0.296 -1.822 -21.219 1.00 81.44 88 ALA A O 1
ATOM 734 N N . ASP A 1 89 ? -0.191 -0.140 -19.732 1.00 83.81 89 ASP A N 1
ATOM 735 C CA . ASP A 1 89 ? 1.241 0.064 -19.756 1.00 83.81 89 ASP A CA 1
ATOM 736 C C . ASP A 1 89 ? 1.868 0.344 -21.132 1.00 83.81 89 ASP A C 1
ATOM 738 O O . ASP A 1 89 ? 2.987 -0.086 -21.446 1.00 83.81 89 ASP A O 1
ATOM 742 N N . LYS A 1 90 ? 1.127 1.077 -21.969 1.00 79.31 90 LYS A N 1
ATOM 743 C CA . LYS A 1 90 ? 1.536 1.410 -23.332 1.00 79.31 90 LYS A CA 1
ATOM 744 C C . LYS A 1 90 ? 2.902 2.092 -23.403 1.00 79.31 90 LYS A C 1
ATOM 746 O O . LYS A 1 90 ? 3.255 2.971 -22.611 1.00 79.31 90 LYS A O 1
ATOM 751 N N . ASN A 1 91 ? 3.668 1.706 -24.415 1.00 77.62 91 ASN A N 1
ATOM 752 C CA . ASN A 1 91 ? 4.913 2.360 -24.762 1.00 77.62 91 ASN A CA 1
ATOM 753 C C . ASN A 1 91 ? 4.675 3.420 -25.843 1.00 77.62 91 ASN A C 1
ATOM 755 O O . ASN A 1 91 ? 4.637 3.118 -27.031 1.00 77.62 91 ASN A O 1
ATOM 759 N N . ASN A 1 92 ? 4.537 4.676 -25.421 1.00 67.69 92 ASN A N 1
ATOM 760 C CA . ASN A 1 92 ? 4.257 5.794 -26.328 1.00 67.69 92 ASN A CA 1
ATOM 761 C C . ASN A 1 92 ? 5.482 6.247 -27.149 1.00 67.69 92 ASN A C 1
ATOM 763 O O . ASN A 1 92 ? 5.348 7.117 -28.002 1.00 67.69 92 ASN A O 1
ATOM 767 N N . ASN A 1 93 ? 6.662 5.664 -26.904 1.00 66.44 93 ASN A N 1
ATOM 768 C CA . ASN A 1 93 ? 7.930 6.092 -27.502 1.00 66.44 93 ASN A CA 1
ATOM 769 C C . ASN A 1 93 ? 8.412 5.188 -28.647 1.00 66.44 93 ASN A C 1
ATOM 771 O O . ASN A 1 93 ? 9.577 5.277 -29.029 1.00 66.44 93 ASN A O 1
ATOM 775 N N . ILE A 1 94 ? 7.561 4.308 -29.186 1.00 62.22 94 ILE A N 1
ATOM 776 C CA . ILE A 1 94 ? 7.960 3.411 -30.277 1.00 62.22 94 ILE A CA 1
ATOM 777 C C . ILE A 1 94 ? 7.094 3.586 -31.522 1.00 62.22 94 ILE A C 1
ATOM 779 O O . ILE A 1 94 ? 5.881 3.403 -31.485 1.00 62.22 94 ILE A O 1
ATOM 783 N N . GLY A 1 95 ? 7.758 3.897 -32.637 1.00 60.72 95 GLY A N 1
ATOM 784 C CA . GLY A 1 95 ? 7.248 3.761 -34.000 1.00 60.72 95 GLY A CA 1
ATOM 785 C C . GLY A 1 95 ? 8.081 2.728 -34.767 1.00 60.72 95 GLY A C 1
ATOM 786 O O . GLY A 1 95 ? 9.261 2.543 -34.472 1.00 60.72 95 GLY A O 1
ATOM 787 N N . GLY A 1 96 ? 7.470 2.031 -35.728 1.00 61.47 96 GLY A N 1
ATOM 788 C CA . GLY A 1 96 ? 8.134 1.030 -36.578 1.00 61.47 96 GLY A CA 1
ATOM 789 C C . GLY A 1 96 ? 7.648 -0.412 -36.376 1.00 61.47 96 GLY A C 1
ATOM 790 O O . GLY A 1 96 ? 7.044 -0.756 -35.362 1.00 61.47 96 GLY A O 1
ATOM 791 N N . SER A 1 97 ? 7.901 -1.254 -37.382 1.00 52.84 97 SER A N 1
ATOM 792 C CA . SER A 1 97 ? 7.539 -2.679 -37.412 1.00 52.84 97 SER A CA 1
ATOM 793 C C . SER A 1 97 ? 8.391 -3.498 -36.432 1.00 52.84 97 SER A C 1
ATOM 795 O O . SER A 1 97 ? 9.612 -3.374 -36.442 1.00 52.84 97 SER A O 1
ATOM 797 N N . GLY A 1 98 ? 7.758 -4.364 -35.629 1.00 61.09 98 GLY A N 1
ATOM 798 C CA . GLY A 1 98 ? 8.431 -5.287 -34.696 1.00 61.09 98 GLY A CA 1
ATOM 799 C C . GLY A 1 98 ? 8.513 -4.821 -33.237 1.00 61.09 98 GLY A C 1
ATOM 800 O O . GLY A 1 98 ? 9.064 -5.531 -32.402 1.00 61.09 98 GLY A O 1
ATOM 801 N N . ASN A 1 99 ? 7.947 -3.657 -32.909 1.00 64.06 99 ASN A N 1
ATOM 802 C CA . ASN A 1 99 ? 7.967 -3.110 -31.554 1.00 64.06 99 ASN A CA 1
ATOM 803 C C . ASN A 1 99 ? 6.704 -3.479 -30.760 1.00 64.06 99 ASN A C 1
ATOM 805 O O . ASN A 1 99 ? 5.583 -3.333 -31.247 1.00 64.06 99 ASN A O 1
ATOM 809 N N . HIS A 1 100 ? 6.880 -3.932 -29.515 1.00 65.69 100 HIS A N 1
ATOM 810 C CA . HIS A 1 100 ? 5.768 -4.263 -28.622 1.00 65.69 100 HIS A CA 1
ATOM 811 C C . HIS A 1 100 ? 5.095 -2.999 -28.081 1.00 65.69 100 HIS A C 1
ATOM 813 O O . HIS A 1 100 ? 5.752 -2.103 -27.558 1.00 65.69 100 HIS A O 1
ATOM 819 N N . SER A 1 101 ? 3.765 -2.950 -28.154 1.00 70.56 101 SER A N 1
ATOM 820 C CA . SER A 1 101 ? 2.961 -1.806 -27.706 1.00 70.56 101 SER A CA 1
ATOM 821 C C . SER A 1 101 ? 2.969 -1.593 -26.190 1.00 70.56 101 SER A C 1
ATOM 823 O O . SER A 1 101 ? 2.550 -0.532 -25.735 1.00 70.56 101 SER A O 1
ATOM 825 N N . THR A 1 102 ? 3.453 -2.562 -25.413 1.00 78.19 102 THR A N 1
ATOM 826 C CA . THR A 1 102 ? 3.497 -2.551 -23.946 1.00 78.19 102 THR A CA 1
ATOM 827 C C . THR A 1 102 ? 4.934 -2.537 -23.445 1.00 78.19 102 THR A C 1
ATOM 829 O O . THR A 1 102 ? 5.811 -3.194 -24.008 1.00 78.19 102 THR A O 1
ATOM 832 N N . LYS A 1 103 ? 5.190 -1.820 -22.353 1.00 81.06 103 LYS A N 1
ATOM 833 C CA . LYS A 1 103 ? 6.513 -1.793 -21.725 1.00 81.06 103 LYS A CA 1
ATOM 834 C C . LYS A 1 103 ? 6.742 -3.066 -20.892 1.00 81.06 103 LYS A C 1
ATOM 836 O O . LYS A 1 103 ? 5.944 -3.396 -20.022 1.00 81.06 103 LYS A O 1
ATOM 841 N N . THR A 1 104 ? 7.859 -3.757 -21.107 1.00 83.19 104 THR A N 1
ATOM 842 C CA . THR A 1 104 ? 8.244 -4.933 -20.306 1.00 83.19 104 THR A CA 1
ATOM 843 C C . THR A 1 104 ? 8.667 -4.528 -18.893 1.00 83.19 104 THR A C 1
ATOM 845 O O . THR A 1 104 ? 9.368 -3.533 -18.715 1.00 83.19 104 THR A O 1
ATOM 848 N N . ILE A 1 105 ? 8.286 -5.317 -17.888 1.00 84.56 105 ILE A N 1
ATOM 849 C CA . ILE A 1 105 ? 8.792 -5.208 -16.512 1.00 84.56 105 ILE A CA 1
ATOM 850 C C . ILE A 1 105 ? 9.728 -6.389 -16.273 1.00 84.56 105 ILE A C 1
ATOM 852 O O . ILE A 1 105 ? 9.340 -7.534 -16.512 1.00 84.56 105 ILE A O 1
ATOM 856 N N . LYS A 1 106 ? 10.967 -6.132 -15.841 1.00 88.25 106 LYS A N 1
ATOM 857 C CA . LYS A 1 106 ? 11.911 -7.215 -15.549 1.00 88.25 106 LYS A CA 1
ATOM 858 C C . LYS A 1 106 ? 11.663 -7.735 -14.131 1.00 88.25 106 LYS A C 1
ATOM 860 O O . LYS A 1 106 ? 11.370 -6.928 -13.251 1.00 88.25 106 LYS A O 1
ATOM 865 N N . PRO A 1 107 ? 11.872 -9.036 -13.864 1.00 90.81 107 PRO A N 1
ATOM 866 C CA . PRO A 1 107 ? 11.775 -9.584 -12.509 1.00 90.81 107 PRO A CA 1
ATOM 867 C C . PRO A 1 107 ? 12.595 -8.793 -11.480 1.00 90.81 107 PRO A C 1
ATOM 869 O O . PRO A 1 107 ? 12.088 -8.459 -10.419 1.00 90.81 107 PRO A O 1
ATOM 872 N N . LYS A 1 108 ? 13.804 -8.360 -11.860 1.00 90.88 108 LYS A N 1
ATOM 873 C CA . LYS A 1 108 ? 14.675 -7.519 -11.022 1.00 90.88 108 LYS A CA 1
ATOM 874 C C . LYS A 1 108 ? 14.055 -6.179 -10.616 1.00 90.88 108 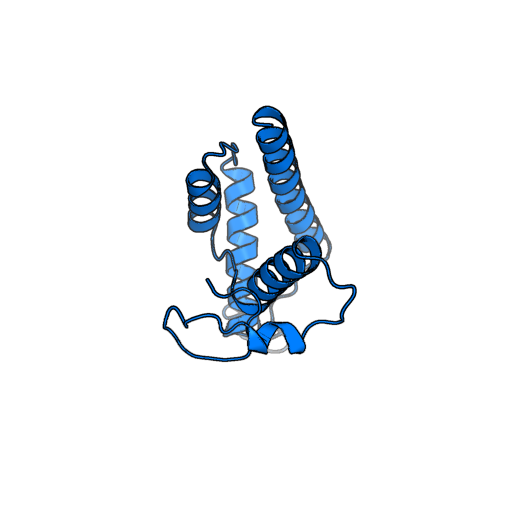LYS A C 1
ATOM 876 O O . LYS A 1 108 ? 14.344 -5.684 -9.534 1.00 90.88 108 LYS A O 1
ATOM 881 N N . ASP A 1 109 ? 13.233 -5.576 -11.477 1.00 88.31 109 ASP A N 1
ATOM 882 C CA . ASP A 1 109 ? 12.560 -4.314 -11.156 1.00 88.31 109 ASP A CA 1
ATOM 883 C C . ASP A 1 109 ? 11.475 -4.555 -10.097 1.00 88.31 109 ASP A C 1
ATOM 885 O O . ASP A 1 109 ? 11.347 -3.780 -9.153 1.00 88.31 109 ASP A O 1
ATOM 889 N N . VAL A 1 110 ? 10.748 -5.673 -10.212 1.00 89.75 110 VAL A N 1
ATOM 890 C CA . VAL A 1 110 ? 9.736 -6.096 -9.230 1.00 89.75 110 VAL A CA 1
ATOM 891 C C . VAL A 1 110 ? 10.381 -6.437 -7.891 1.00 89.75 110 VAL A C 1
ATOM 893 O O . VAL A 1 110 ? 9.932 -5.944 -6.862 1.00 89.75 110 VAL A O 1
ATOM 896 N N . GLU A 1 111 ? 11.459 -7.222 -7.896 1.00 93.88 111 GLU A N 1
ATOM 897 C CA . GLU A 1 111 ? 12.228 -7.558 -6.690 1.00 93.88 111 GLU A CA 1
ATOM 898 C C . GLU A 1 111 ? 12.734 -6.300 -5.982 1.00 93.88 111 GLU A C 1
ATOM 900 O O . GLU A 1 111 ? 12.647 -6.193 -4.758 1.00 93.88 111 GLU A O 1
ATOM 905 N N . LYS A 1 112 ? 13.207 -5.316 -6.755 1.00 92.31 112 LYS A N 1
ATOM 906 C CA . LYS A 1 112 ? 13.630 -4.023 -6.221 1.00 92.31 112 LYS A CA 1
ATOM 907 C C . LYS A 1 112 ? 12.465 -3.290 -5.555 1.00 92.31 112 LYS A C 1
ATOM 909 O O . LYS A 1 112 ? 12.636 -2.780 -4.454 1.00 92.31 112 LYS A O 1
ATOM 914 N N . TYR A 1 113 ? 11.288 -3.256 -6.181 1.00 91.88 113 TYR A N 1
ATOM 915 C CA . TYR A 1 113 ? 10.105 -2.635 -5.580 1.00 91.88 113 TYR A CA 1
ATOM 916 C C . TYR A 1 113 ? 9.676 -3.327 -4.286 1.00 91.88 113 TYR A C 1
ATOM 918 O O . TYR A 1 113 ? 9.440 -2.639 -3.298 1.00 91.88 113 TYR A O 1
ATOM 926 N N . ILE A 1 114 ? 9.623 -4.662 -4.276 1.00 92.56 114 ILE A N 1
ATOM 927 C CA . ILE A 1 114 ? 9.298 -5.450 -3.077 1.00 92.56 114 ILE A CA 1
ATOM 928 C C . ILE A 1 114 ? 10.284 -5.117 -1.956 1.00 92.56 114 ILE A C 1
ATOM 930 O O . ILE A 1 114 ? 9.866 -4.753 -0.864 1.00 92.56 114 ILE A O 1
ATOM 934 N N . THR A 1 115 ? 11.583 -5.138 -2.260 1.00 94.94 115 THR A N 1
ATOM 935 C CA . THR A 1 115 ? 12.637 -4.857 -1.277 1.00 94.94 115 THR A CA 1
ATOM 936 C C . THR A 1 115 ? 12.487 -3.472 -0.647 1.00 94.94 115 THR A C 1
ATOM 938 O O . THR A 1 115 ? 12.625 -3.336 0.566 1.00 94.94 115 THR A O 1
ATOM 941 N N . GLU A 1 116 ? 12.203 -2.432 -1.437 1.00 93.19 116 GLU A N 1
ATOM 942 C CA . GLU A 1 116 ? 12.031 -1.082 -0.882 1.00 93.19 116 GLU A CA 1
ATOM 943 C C . GLU A 1 116 ? 10.740 -0.937 -0.067 1.00 93.19 116 GLU A C 1
ATOM 945 O O . GLU A 1 116 ? 10.737 -0.266 0.963 1.00 93.19 116 GLU A O 1
ATOM 950 N N . VAL A 1 117 ? 9.651 -1.592 -0.479 1.00 91.94 117 VAL A N 1
ATOM 951 C CA . VAL A 1 117 ? 8.407 -1.616 0.305 1.00 91.94 117 VAL A CA 1
ATOM 952 C C . VAL A 1 117 ? 8.622 -2.336 1.638 1.00 91.94 117 VAL A C 1
ATOM 954 O O . VAL A 1 117 ? 8.230 -1.810 2.679 1.00 91.94 117 VAL A O 1
ATOM 957 N N . ASP A 1 118 ? 9.300 -3.484 1.631 1.00 94.50 118 ASP A N 1
ATOM 958 C CA . ASP A 1 118 ? 9.582 -4.265 2.838 1.00 94.50 118 ASP A CA 1
ATOM 959 C C . ASP A 1 118 ? 10.427 -3.482 3.846 1.00 94.50 118 ASP A C 1
ATOM 961 O O . ASP A 1 118 ? 10.151 -3.533 5.044 1.00 94.50 118 ASP A O 1
ATOM 965 N N . LYS A 1 119 ? 11.410 -2.698 3.386 1.00 93.25 119 LYS A N 1
ATOM 966 C CA . LYS A 1 119 ? 12.183 -1.808 4.270 1.00 93.25 119 LYS A CA 1
ATOM 967 C C . LYS A 1 119 ? 11.299 -0.776 4.962 1.00 93.25 119 LYS A C 1
ATOM 969 O O . LYS A 1 119 ? 11.437 -0.574 6.166 1.00 93.25 119 LYS A O 1
ATOM 974 N N . VAL A 1 120 ? 10.389 -0.136 4.222 1.00 91.38 120 VAL A N 1
ATOM 975 C CA . VAL A 1 120 ? 9.456 0.840 4.805 1.00 91.38 120 VAL A CA 1
ATOM 976 C C . VAL A 1 120 ? 8.548 0.159 5.827 1.00 91.38 120 VAL A C 1
ATOM 978 O O . VAL A 1 120 ? 8.369 0.685 6.923 1.00 91.38 120 VAL A O 1
ATOM 981 N N . ILE A 1 121 ? 8.022 -1.028 5.510 1.00 92.19 121 ILE A N 1
ATOM 982 C CA . ILE A 1 121 ? 7.190 -1.815 6.429 1.00 92.19 121 ILE A CA 1
ATOM 983 C C . ILE A 1 121 ? 7.965 -2.163 7.706 1.00 92.19 121 ILE A C 1
ATOM 985 O O . ILE A 1 121 ? 7.459 -1.958 8.807 1.00 92.19 121 ILE A O 1
ATOM 989 N N . GLN A 1 122 ? 9.200 -2.651 7.578 1.00 93.75 122 GLN A N 1
ATOM 990 C CA . GLN A 1 122 ? 10.051 -2.974 8.724 1.00 93.75 122 GLN A CA 1
ATOM 991 C C . GLN A 1 122 ? 10.322 -1.743 9.590 1.00 93.75 122 GLN A C 1
ATOM 993 O O . GLN A 1 122 ? 10.183 -1.818 10.810 1.00 93.75 122 GLN A O 1
ATOM 998 N N . ALA A 1 123 ? 10.643 -0.603 8.975 1.00 91.50 123 ALA A N 1
ATOM 999 C CA . ALA A 1 123 ? 10.853 0.644 9.699 1.00 91.50 123 ALA A CA 1
ATOM 1000 C C . ALA A 1 123 ? 9.591 1.078 10.465 1.00 91.50 123 ALA A C 1
ATOM 1002 O O . ALA A 1 123 ? 9.690 1.440 11.636 1.00 91.50 123 ALA A O 1
ATOM 1003 N N . LEU A 1 124 ? 8.407 0.969 9.849 1.00 91.56 124 LEU A N 1
ATOM 1004 C CA . LEU A 1 124 ? 7.132 1.264 10.509 1.00 91.56 124 LEU A CA 1
ATOM 1005 C C . LEU A 1 124 ? 6.898 0.368 11.726 1.00 91.56 124 LEU A C 1
ATOM 1007 O O . LEU A 1 124 ? 6.610 0.877 12.806 1.00 91.56 124 LEU A O 1
ATOM 1011 N N . PHE A 1 125 ? 7.070 -0.949 11.585 1.00 91.75 125 PHE A N 1
ATOM 1012 C CA . PHE A 1 125 ? 6.912 -1.872 12.711 1.00 91.75 125 PHE A CA 1
ATOM 1013 C C . PHE A 1 125 ? 7.902 -1.584 13.842 1.00 91.75 125 PHE A C 1
ATOM 1015 O O . PHE A 1 125 ? 7.511 -1.610 15.009 1.00 91.75 125 PHE A O 1
ATOM 1022 N N . CYS A 1 126 ? 9.160 -1.279 13.514 1.00 91.31 126 CYS A N 1
ATOM 1023 C CA . CYS A 1 126 ? 10.160 -0.911 14.510 1.00 91.31 126 CYS A CA 1
ATOM 1024 C C . CYS A 1 126 ? 9.780 0.362 15.273 1.00 91.31 126 CYS A C 1
ATOM 1026 O O . CYS A 1 126 ? 9.957 0.400 16.487 1.00 91.31 126 CYS A O 1
ATOM 1028 N N . GLU A 1 127 ? 9.256 1.391 14.603 1.00 90.94 127 GLU A N 1
ATOM 1029 C CA . GLU A 1 127 ? 8.807 2.610 15.287 1.00 90.94 127 GLU A CA 1
ATOM 1030 C C . GLU A 1 127 ? 7.548 2.372 16.128 1.00 90.94 127 GLU A C 1
ATOM 1032 O O . GLU A 1 127 ? 7.491 2.809 17.275 1.00 90.94 127 GLU A O 1
ATOM 1037 N N . MET A 1 128 ? 6.575 1.608 15.624 1.00 88.69 128 MET A N 1
ATOM 1038 C CA . MET A 1 128 ? 5.360 1.277 16.380 1.00 88.69 128 MET A CA 1
ATOM 1039 C C . MET A 1 128 ? 5.661 0.493 17.661 1.00 88.69 128 MET A C 1
ATOM 1041 O O . MET A 1 128 ? 5.030 0.727 18.687 1.00 88.69 128 MET A O 1
ATOM 1045 N N . GLN A 1 129 ? 6.644 -0.412 17.635 1.00 89.25 129 GLN A N 1
ATOM 1046 C CA . GLN A 1 129 ? 7.066 -1.153 18.828 1.00 89.25 129 GLN A CA 1
ATOM 1047 C C . GLN A 1 129 ? 7.712 -0.270 19.897 1.00 89.25 129 GLN A C 1
ATOM 1049 O O . GLN A 1 129 ? 7.664 -0.627 21.067 1.00 89.25 129 GLN A O 1
ATOM 1054 N N . LYS A 1 130 ? 8.314 0.867 19.529 1.00 86.75 130 LYS A N 1
ATOM 1055 C CA . LYS A 1 130 ? 8.882 1.812 20.505 1.00 86.75 130 LYS A CA 1
ATOM 1056 C C . LYS A 1 130 ? 7.809 2.628 21.227 1.00 86.75 130 LYS A C 1
ATOM 1058 O O . LYS A 1 130 ? 8.096 3.186 22.281 1.00 86.75 130 LYS A O 1
ATOM 1063 N N . GLN A 1 131 ? 6.625 2.753 20.629 1.00 74.50 131 GLN A N 1
ATOM 1064 C CA . GLN A 1 131 ? 5.504 3.517 21.179 1.00 74.50 131 GLN A CA 1
ATOM 1065 C C . GLN A 1 131 ? 4.584 2.676 22.083 1.00 74.50 131 GLN A C 1
ATOM 1067 O O . GLN A 1 131 ? 3.766 3.253 22.800 1.00 74.50 131 GLN A O 1
ATOM 1072 N N . ALA A 1 132 ? 4.697 1.343 22.034 1.00 60.62 132 ALA A N 1
ATOM 1073 C CA . ALA A 1 132 ? 3.912 0.387 22.822 1.00 60.62 132 ALA A CA 1
ATOM 1074 C C . ALA A 1 132 ? 4.574 0.061 24.169 1.00 60.62 132 ALA A C 1
ATOM 1076 O O . ALA A 1 132 ? 3.819 -0.107 25.154 1.00 60.62 132 ALA A O 1
#

pLDDT: mean 81.56, std 13.66, range [44.56, 94.94]